Protein AF-A0AAV1ARE5-F1 (afdb_monomer_lite)

Foldseek 3Di:
DDDPVVVVCVVVVVVVVVVVVV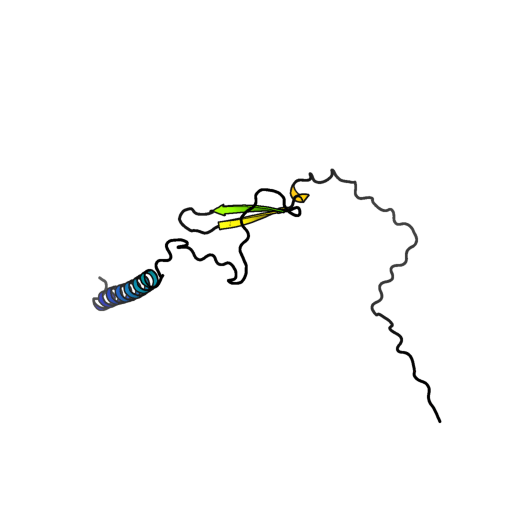CVVVVPPPPVPAPADPPDDPPDDDDDQACDQDPQWHKDWDDPDPVHNDIDIDIDGNVVPDDDDPDPDPPPPDPDPDDDDDDDDDDDDDDDDDDDDD

Radius of gyration: 33.3 Å; chains: 1; bounding box: 52×75×88 Å

Sequence (118 aa):
MPSVAVKLYSVFFKFLLKHRLQNRIQAQPDNNSNSFGITSRPEESVANSNPSFTDGVATKDIHIDPFTSLSIRIFLPQSALSPPEPHSKPKQQAPEPGSVRRSSYGPPFRGRAAPREE

pLDDT: mean 70.53, std 18.22, range [42.03, 95.44]

InterPro domains:
  IPR029058 Alpha/Beta hydrolase fold [G3DSA:3.40.50.1820] (4-100)

Structure (mmCIF, N/CA/C/O backbone):
data_AF-A0AAV1ARE5-F1
#
_entry.id   AF-A0AAV1ARE5-F1
#
loop_
_atom_site.group_PDB
_atom_site.id
_atom_site.type_symbol
_atom_site.label_atom_id
_atom_site.label_alt_id
_atom_site.label_comp_id
_atom_site.label_asym_id
_atom_site.label_entity_id
_atom_site.label_seq_id
_atom_site.pdbx_PDB_ins_code
_atom_site.Cartn_x
_atom_site.Cartn_y
_atom_site.Cartn_z
_atom_site.occupancy
_atom_site.B_iso_or_equiv
_atom_site.auth_seq_id
_atom_site.auth_comp_id
_atom_site.auth_asym_id
_atom_site.auth_atom_id
_atom_site.pdbx_PDB_model_num
ATOM 1 N N . MET A 1 1 ? 36.988 7.096 -28.132 1.00 80.81 1 MET A N 1
ATOM 2 C CA . MET A 1 1 ? 35.602 6.857 -28.602 1.00 80.81 1 MET A CA 1
ATOM 3 C C . MET A 1 1 ? 35.248 5.394 -28.366 1.00 80.81 1 MET A C 1
ATOM 5 O O . MET A 1 1 ? 36.131 4.568 -28.564 1.00 80.81 1 MET A O 1
ATOM 9 N N . PRO A 1 2 ? 34.030 5.052 -27.908 1.00 73.88 2 PRO A N 1
ATOM 10 C CA . PRO A 1 2 ? 33.663 3.660 -27.647 1.00 73.88 2 PRO A CA 1
ATOM 11 C C . PRO A 1 2 ? 33.755 2.825 -28.928 1.00 73.88 2 PRO A C 1
ATOM 13 O O . PRO A 1 2 ? 33.324 3.271 -29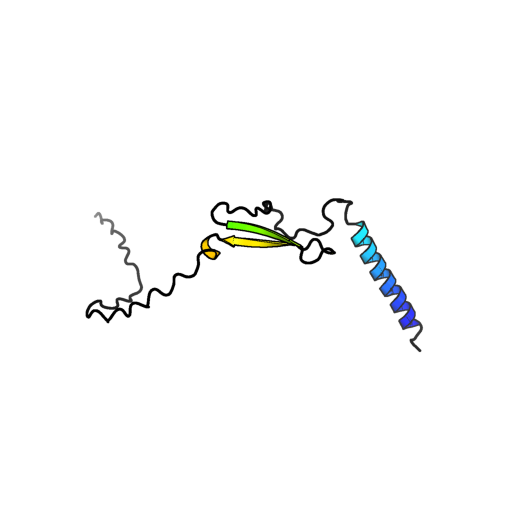.995 1.00 73.88 2 PRO A O 1
ATOM 16 N N . SER A 1 3 ? 34.321 1.623 -28.804 1.00 88.06 3 SER A N 1
ATOM 17 C CA . SER A 1 3 ? 34.525 0.704 -29.926 1.00 88.06 3 SER A CA 1
ATOM 18 C C . SER A 1 3 ? 33.195 0.279 -30.559 1.00 88.06 3 SER A C 1
ATOM 20 O O . SER A 1 3 ? 32.163 0.199 -29.887 1.00 88.06 3 SER A O 1
ATOM 22 N N . VAL A 1 4 ? 33.223 -0.022 -31.860 1.00 90.00 4 VAL A N 1
ATOM 23 C CA . VAL A 1 4 ? 32.063 -0.494 -32.636 1.00 90.00 4 VAL A CA 1
ATOM 24 C C . VAL A 1 4 ? 31.414 -1.714 -31.975 1.00 90.00 4 VAL A C 1
ATOM 26 O O . VAL A 1 4 ? 30.192 -1.764 -31.863 1.00 90.00 4 VAL A O 1
ATOM 29 N N . ALA A 1 5 ? 32.214 -2.635 -31.432 1.00 87.69 5 ALA A N 1
ATOM 30 C CA . ALA A 1 5 ? 31.715 -3.806 -30.710 1.00 87.69 5 ALA A CA 1
ATOM 31 C C . ALA A 1 5 ? 30.870 -3.427 -29.479 1.00 87.69 5 ALA A C 1
ATOM 33 O O . ALA A 1 5 ? 29.807 -3.998 -29.248 1.00 87.69 5 ALA A O 1
ATOM 34 N N . VAL A 1 6 ? 31.292 -2.404 -28.726 1.00 90.19 6 VAL A N 1
ATOM 35 C CA . VAL A 1 6 ? 30.565 -1.909 -27.544 1.00 90.19 6 VAL A CA 1
ATOM 36 C C . VAL A 1 6 ? 29.237 -1.270 -27.952 1.00 90.19 6 VAL A C 1
ATOM 38 O O . VAL A 1 6 ? 28.228 -1.437 -27.262 1.00 90.19 6 VAL A O 1
ATOM 41 N N . LYS A 1 7 ? 29.201 -0.579 -29.099 1.00 91.00 7 LYS A N 1
ATOM 42 C CA . LYS A 1 7 ? 27.960 -0.017 -29.655 1.00 91.00 7 LYS A CA 1
ATOM 43 C C . LYS A 1 7 ? 26.985 -1.114 -30.079 1.00 91.00 7 LYS A C 1
ATOM 45 O O . LYS A 1 7 ? 25.814 -1.040 -29.714 1.00 91.00 7 LYS A O 1
ATOM 50 N N . LEU A 1 8 ? 27.464 -2.138 -30.785 1.00 92.50 8 LEU A N 1
ATOM 51 C CA . LEU A 1 8 ? 26.637 -3.269 -31.215 1.00 92.50 8 LEU A CA 1
ATOM 52 C C . LEU A 1 8 ? 26.074 -4.037 -30.018 1.00 92.50 8 LEU A C 1
ATOM 54 O O . LEU A 1 8 ? 24.869 -4.278 -29.966 1.00 92.50 8 LEU A O 1
ATOM 58 N N . TYR A 1 9 ? 26.907 -4.320 -29.013 1.00 91.75 9 TYR A N 1
ATOM 59 C CA . TYR A 1 9 ? 26.459 -4.951 -27.773 1.00 91.75 9 TYR A CA 1
ATOM 60 C C . TYR A 1 9 ? 25.394 -4.111 -27.060 1.00 91.75 9 TYR A C 1
ATOM 62 O O . TYR A 1 9 ? 24.372 -4.636 -26.628 1.00 91.75 9 TYR A O 1
ATOM 70 N N . SER A 1 10 ? 25.589 -2.791 -26.994 1.00 91.88 10 SER A N 1
ATOM 71 C CA . SER A 1 10 ? 24.641 -1.883 -26.341 1.00 91.88 10 SER A CA 1
ATOM 72 C C . SER A 1 10 ? 23.281 -1.858 -27.039 1.00 91.88 10 SER A C 1
ATOM 74 O O . SER A 1 10 ? 22.248 -1.855 -26.370 1.00 91.88 10 SER A O 1
ATOM 76 N N . VAL A 1 11 ? 23.262 -1.837 -28.376 1.00 94.06 11 VAL A N 1
ATOM 77 C CA . VAL A 1 11 ? 22.019 -1.866 -29.164 1.00 94.06 11 VAL A CA 1
ATOM 78 C C . VAL A 1 11 ? 21.332 -3.223 -29.028 1.00 94.06 11 VAL A C 1
ATOM 80 O O . VAL A 1 11 ? 20.130 -3.266 -28.771 1.00 94.06 11 VAL A O 1
ATOM 83 N N . PHE A 1 12 ? 22.087 -4.319 -29.117 1.00 94.00 12 PHE A N 1
ATOM 84 C CA . PHE A 1 12 ? 21.564 -5.677 -28.975 1.00 94.00 12 PHE A CA 1
ATOM 85 C C . PHE A 1 12 ? 20.978 -5.928 -27.579 1.00 94.00 12 PHE A C 1
ATOM 87 O O . PHE A 1 12 ? 19.842 -6.380 -27.451 1.00 94.00 12 PHE A O 1
ATOM 94 N N . PHE A 1 13 ? 21.701 -5.550 -26.523 1.00 92.81 13 PHE A N 1
ATOM 95 C CA . PHE A 1 13 ? 21.228 -5.657 -25.145 1.00 92.81 13 PHE A CA 1
ATOM 96 C C . PHE A 1 13 ? 19.955 -4.836 -24.915 1.00 92.81 13 PHE A C 1
ATOM 98 O O . PHE A 1 13 ? 18.979 -5.348 -24.364 1.00 92.81 13 PHE A O 1
ATOM 105 N N . LYS A 1 14 ? 19.926 -3.581 -25.386 1.00 93.81 14 LYS A N 1
ATOM 106 C CA . LYS A 1 14 ? 18.730 -2.729 -25.297 1.00 93.81 14 LYS A CA 1
ATOM 107 C C . LYS A 1 14 ? 17.554 -3.325 -26.063 1.00 93.81 14 LYS A C 1
ATOM 109 O O . LYS A 1 14 ? 16.429 -3.251 -25.580 1.00 93.81 14 LYS A O 1
ATOM 114 N N . PHE A 1 15 ? 17.802 -3.929 -27.222 1.00 95.44 15 PHE A N 1
ATOM 115 C CA . PHE A 1 15 ? 16.767 -4.584 -28.012 1.00 95.44 15 PHE A CA 1
ATOM 116 C C . PHE A 1 15 ? 16.179 -5.800 -27.286 1.00 95.44 15 PHE A C 1
ATOM 118 O O . PHE A 1 15 ? 14.961 -5.886 -27.144 1.00 95.44 15 PHE A O 1
ATOM 125 N N . LEU A 1 16 ? 17.022 -6.683 -26.741 1.00 93.25 16 LEU A N 1
ATOM 126 C CA . LEU A 1 16 ? 16.571 -7.834 -25.952 1.00 93.25 16 LEU A CA 1
ATOM 127 C C . LEU A 1 16 ? 15.810 -7.407 -24.693 1.00 93.25 16 LEU A C 1
ATOM 129 O O . LEU A 1 16 ? 14.770 -7.984 -24.372 1.00 93.25 16 LEU A O 1
ATOM 133 N N . LEU A 1 17 ? 16.298 -6.380 -23.994 1.00 90.50 17 LEU A N 1
ATOM 134 C CA . LEU A 1 17 ? 15.640 -5.852 -22.802 1.00 90.50 17 LEU A CA 1
ATOM 135 C C . LEU A 1 17 ? 14.276 -5.241 -23.146 1.00 90.50 17 LEU A C 1
ATOM 137 O O . LEU A 1 17 ? 13.289 -5.544 -22.476 1.00 90.50 17 LEU A O 1
ATOM 141 N N . LYS A 1 18 ? 14.203 -4.450 -24.224 1.00 91.19 18 LYS A N 1
ATOM 142 C CA . LYS A 1 18 ? 12.950 -3.883 -24.736 1.00 91.19 18 LYS A CA 1
ATOM 143 C C . LYS A 1 18 ? 11.965 -4.987 -25.114 1.00 91.19 18 LYS A C 1
ATOM 145 O O . LYS A 1 18 ? 10.817 -4.923 -24.692 1.00 91.19 18 LYS A O 1
ATOM 150 N N . HIS A 1 19 ? 12.412 -6.007 -25.845 1.00 89.75 19 HIS A N 1
ATOM 151 C CA . HIS A 1 19 ? 11.569 -7.127 -26.259 1.00 89.75 19 HIS A CA 1
ATOM 152 C C . HIS A 1 19 ? 10.991 -7.877 -25.051 1.00 89.75 19 HIS A C 1
ATOM 154 O O . HIS A 1 19 ? 9.789 -8.116 -24.980 1.00 89.75 19 HIS A O 1
ATOM 160 N N . ARG A 1 20 ? 11.823 -8.189 -24.047 1.00 86.81 20 ARG A N 1
ATOM 161 C CA . ARG A 1 20 ? 11.359 -8.842 -22.811 1.00 86.81 20 ARG A CA 1
ATOM 162 C C . ARG A 1 20 ? 10.367 -7.979 -22.034 1.00 86.81 20 ARG A C 1
ATOM 164 O O . ARG A 1 20 ? 9.404 -8.516 -21.492 1.00 86.81 20 ARG A O 1
ATOM 171 N N . LEU A 1 21 ? 10.602 -6.668 -21.973 1.00 83.62 21 LEU A N 1
ATOM 172 C CA . LEU A 1 21 ? 9.722 -5.735 -21.273 1.00 83.62 21 LEU A CA 1
ATOM 173 C C . LEU A 1 21 ? 8.370 -5.605 -21.981 1.00 83.62 21 LEU A C 1
ATOM 175 O O . LEU A 1 21 ? 7.335 -5.721 -21.336 1.00 83.62 21 LEU A O 1
ATOM 179 N N . GLN A 1 22 ? 8.377 -5.435 -23.303 1.00 82.25 22 GLN A N 1
ATOM 180 C CA . GLN A 1 22 ? 7.159 -5.356 -24.109 1.00 82.25 22 GLN A CA 1
ATOM 181 C C . GLN A 1 22 ? 6.338 -6.641 -24.017 1.00 82.25 22 GLN A C 1
ATOM 183 O O . GLN A 1 22 ? 5.137 -6.566 -23.784 1.00 82.25 22 GLN A O 1
ATOM 188 N N . ASN A 1 23 ? 6.986 -7.806 -24.098 1.00 77.38 23 ASN A N 1
ATOM 189 C CA . ASN A 1 23 ? 6.297 -9.088 -23.984 1.00 77.38 23 ASN A CA 1
ATOM 190 C C . ASN A 1 23 ? 5.662 -9.280 -22.597 1.00 77.38 23 ASN A C 1
ATOM 192 O O . ASN A 1 23 ? 4.578 -9.833 -22.490 1.00 77.38 23 ASN A O 1
ATOM 196 N N . ARG A 1 24 ? 6.296 -8.787 -21.523 1.00 68.44 24 ARG A N 1
ATOM 197 C CA . ARG A 1 24 ? 5.704 -8.804 -20.174 1.00 68.44 24 ARG A CA 1
ATOM 198 C C . ARG A 1 24 ? 4.495 -7.875 -20.055 1.00 68.44 24 ARG A C 1
ATOM 200 O O . ARG A 1 24 ? 3.528 -8.250 -19.407 1.00 68.44 24 ARG A O 1
ATOM 207 N N . ILE A 1 25 ? 4.566 -6.681 -20.643 1.00 69.50 25 ILE A N 1
ATOM 208 C CA . ILE A 1 25 ? 3.468 -5.705 -20.604 1.00 69.50 25 ILE A CA 1
ATOM 209 C C . ILE A 1 25 ? 2.274 -6.217 -21.419 1.00 69.50 25 ILE A C 1
ATOM 211 O O . ILE A 1 25 ? 1.148 -6.121 -20.959 1.00 69.50 25 ILE A O 1
ATOM 215 N N . GLN A 1 26 ? 2.516 -6.810 -22.590 1.00 67.06 26 GLN A N 1
ATOM 216 C CA . GLN A 1 26 ? 1.460 -7.373 -23.442 1.00 67.06 26 GLN A CA 1
ATOM 217 C C . GLN A 1 26 ? 0.917 -8.717 -22.936 1.00 67.06 26 GLN A C 1
ATOM 219 O O . GLN A 1 26 ? -0.208 -9.074 -23.256 1.00 67.06 26 GLN A O 1
ATOM 224 N N . ALA A 1 27 ? 1.694 -9.468 -22.148 1.00 60.47 27 ALA A N 1
ATOM 225 C CA . ALA A 1 27 ? 1.232 -10.694 -21.500 1.00 60.47 27 ALA A CA 1
ATOM 226 C C . ALA A 1 27 ? 0.421 -10.439 -20.219 1.00 60.47 27 ALA A C 1
ATOM 228 O O . ALA A 1 27 ? -0.043 -11.405 -19.612 1.00 60.47 27 ALA A O 1
ATOM 229 N N . GLN A 1 28 ? 0.238 -9.182 -19.789 1.00 55.44 28 GLN A N 1
ATOM 230 C CA . GLN A 1 28 ? -0.883 -8.889 -18.907 1.00 55.44 28 GLN A CA 1
ATOM 231 C C . GLN A 1 28 ? -2.155 -9.003 -19.749 1.00 55.44 28 GLN A C 1
ATOM 233 O O . GLN A 1 28 ? -2.326 -8.197 -20.661 1.00 55.44 28 GLN A O 1
ATOM 238 N N . PRO A 1 29 ? -3.044 -9.977 -19.478 1.00 53.03 29 PRO A N 1
ATOM 239 C CA . PRO A 1 29 ? -4.369 -9.926 -20.068 1.00 53.03 29 PRO A CA 1
ATOM 240 C C . PRO A 1 29 ? -5.007 -8.601 -19.658 1.00 53.03 29 PRO A C 1
ATOM 242 O O . PRO A 1 29 ? -4.772 -8.136 -18.538 1.00 53.03 29 PRO A O 1
ATOM 245 N N . ASP A 1 30 ? -5.793 -8.030 -20.568 1.00 49.25 30 ASP A N 1
ATOM 246 C CA . ASP A 1 30 ? -6.600 -6.821 -20.414 1.00 49.25 30 ASP A CA 1
ATOM 247 C C . ASP A 1 30 ? -7.614 -6.959 -19.261 1.00 49.25 30 ASP A C 1
ATOM 249 O O . ASP A 1 30 ? -8.828 -6.947 -19.445 1.00 49.25 30 ASP A O 1
ATOM 253 N N . ASN A 1 31 ? -7.132 -7.096 -18.030 1.00 47.94 31 ASN A N 1
ATOM 254 C CA . ASN A 1 31 ? -7.920 -6.959 -16.822 1.00 47.94 31 ASN A CA 1
ATOM 255 C C . ASN A 1 31 ? -7.902 -5.482 -16.466 1.00 47.94 31 ASN A C 1
ATOM 257 O O . ASN A 1 31 ? -7.167 -5.008 -15.597 1.00 47.94 31 ASN A O 1
ATOM 261 N N . ASN A 1 32 ? -8.750 -4.772 -17.202 1.00 48.72 32 ASN A N 1
ATOM 262 C CA . ASN A 1 32 ? -9.146 -3.384 -17.042 1.00 48.72 32 ASN A CA 1
ATOM 263 C C . ASN A 1 32 ? -9.858 -3.118 -15.694 1.00 48.72 32 ASN A C 1
ATOM 265 O O . ASN A 1 32 ? -10.908 -2.485 -15.644 1.00 48.72 32 ASN A O 1
ATOM 269 N N . SER A 1 33 ? -9.320 -3.624 -14.585 1.00 51.34 33 SER A N 1
ATOM 270 C CA . SER A 1 33 ? -9.821 -3.308 -13.248 1.00 51.34 33 SER A CA 1
ATOM 271 C C . SER A 1 33 ? -8.763 -3.282 -12.152 1.00 51.34 33 SER A C 1
ATOM 273 O O . SER A 1 33 ? -9.015 -2.614 -11.164 1.00 51.34 33 SER A O 1
ATOM 275 N N . ASN A 1 34 ? -7.580 -3.898 -12.296 1.00 52.25 34 ASN A N 1
ATOM 276 C CA . ASN A 1 34 ? -6.548 -3.855 -11.247 1.00 52.25 34 ASN A CA 1
ATOM 277 C C . ASN A 1 34 ? -5.135 -4.009 -11.843 1.00 52.25 34 ASN A C 1
ATOM 279 O O . ASN A 1 34 ? -4.540 -5.083 -11.807 1.00 52.25 34 ASN A O 1
ATOM 283 N N . SER A 1 35 ? -4.576 -2.922 -12.391 1.00 54.19 35 SER A N 1
ATOM 284 C CA . SER A 1 35 ? -3.217 -2.886 -12.979 1.00 54.19 35 SER A CA 1
ATOM 285 C C . SER A 1 35 ? -2.081 -3.003 -11.947 1.00 54.19 35 SER A C 1
ATOM 287 O O . SER A 1 35 ? -0.903 -2.888 -12.280 1.00 54.19 35 SER A O 1
ATOM 289 N N . PHE A 1 36 ? -2.416 -3.237 -10.688 1.00 49.97 36 PHE A N 1
ATOM 290 C CA . PHE A 1 36 ? -1.474 -3.336 -9.594 1.00 49.97 36 PHE A CA 1
ATOM 291 C C . PHE A 1 36 ? -1.848 -4.569 -8.796 1.00 49.97 36 PHE A C 1
ATOM 293 O O . PHE A 1 36 ? -2.944 -4.663 -8.245 1.00 49.97 36 PHE A O 1
ATOM 300 N N . GLY A 1 37 ? -0.946 -5.546 -8.815 1.00 51.62 37 GLY A N 1
ATOM 301 C CA . GLY A 1 37 ? -1.127 -6.809 -8.125 1.00 51.62 37 GLY A CA 1
ATOM 302 C C . GLY A 1 37 ? -1.384 -6.557 -6.648 1.00 51.62 37 GLY A C 1
ATOM 303 O O . GLY A 1 37 ? -0.472 -6.194 -5.909 1.00 51.62 37 GLY A O 1
ATOM 304 N N . ILE A 1 38 ? -2.627 -6.764 -6.229 1.00 50.91 38 ILE A N 1
ATOM 305 C CA . ILE A 1 38 ? -2.972 -6.946 -4.828 1.00 50.91 38 ILE A CA 1
ATOM 306 C C . ILE A 1 38 ? -2.179 -8.176 -4.379 1.00 50.91 38 ILE A C 1
ATOM 308 O O . ILE A 1 38 ? -2.498 -9.299 -4.760 1.00 50.91 38 ILE A O 1
ATOM 312 N N . THR A 1 39 ? -1.107 -7.985 -3.611 1.00 57.66 39 THR A N 1
ATOM 313 C CA . THR A 1 39 ? -0.376 -9.092 -2.980 1.00 57.66 39 THR A CA 1
ATOM 314 C C . THR A 1 39 ? -1.077 -9.496 -1.679 1.00 57.66 39 THR A C 1
ATOM 316 O O . THR A 1 39 ? -0.458 -9.535 -0.618 1.00 57.66 39 THR A O 1
ATOM 319 N N . SER A 1 40 ? -2.388 -9.734 -1.712 1.00 56.56 40 SER A N 1
ATOM 320 C CA . SER A 1 40 ? -3.033 -10.512 -0.652 1.00 56.56 40 SER A CA 1
ATOM 321 C C . SER A 1 40 ? -2.792 -11.990 -0.952 1.00 56.56 40 SER A C 1
ATOM 323 O O . SER A 1 40 ? -2.529 -12.370 -2.098 1.00 56.56 40 SER A O 1
ATOM 325 N N . ARG A 1 41 ? -2.829 -12.855 0.066 1.00 57.62 41 ARG A N 1
ATOM 326 C CA . ARG A 1 41 ? -2.829 -14.298 -0.200 1.00 57.62 41 ARG A CA 1
ATOM 327 C C . ARG A 1 41 ? -4.041 -14.605 -1.101 1.00 57.62 41 ARG A C 1
ATOM 329 O O . ARG A 1 41 ? -5.113 -14.083 -0.809 1.00 57.62 41 ARG A O 1
ATOM 336 N N . PRO A 1 42 ? -3.905 -15.422 -2.162 1.00 54.00 42 PRO A N 1
ATOM 337 C CA . PRO A 1 42 ? -5.008 -15.711 -3.088 1.00 54.00 42 PRO A CA 1
ATOM 338 C C . PRO A 1 42 ? -6.278 -16.234 -2.401 1.00 54.00 42 PRO A C 1
ATOM 340 O O . PRO A 1 42 ? -7.379 -15.991 -2.874 1.00 54.00 42 PRO A O 1
ATOM 343 N N . GLU A 1 43 ? -6.108 -16.906 -1.261 1.00 51.28 43 GLU A N 1
ATOM 344 C CA . GLU A 1 43 ? -7.184 -17.505 -0.464 1.00 51.28 43 GLU A CA 1
ATOM 345 C C . GLU A 1 43 ? -7.794 -16.550 0.578 1.00 51.28 43 GLU A C 1
ATOM 347 O O . GLU A 1 43 ? -8.718 -16.919 1.301 1.00 51.28 43 GLU A O 1
ATOM 352 N N . GLU A 1 44 ? -7.265 -15.333 0.719 1.00 52.00 44 GLU A N 1
ATOM 353 C CA . GLU A 1 44 ? -7.711 -14.380 1.731 1.00 52.00 44 GLU A CA 1
ATOM 354 C C . GLU A 1 44 ? -8.650 -13.355 1.093 1.00 52.00 44 GLU A C 1
ATOM 356 O O . GLU A 1 44 ? -8.223 -12.422 0.410 1.00 52.00 44 GLU A O 1
ATOM 361 N N . SER A 1 45 ? -9.955 -13.548 1.311 1.00 54.28 45 SER A N 1
ATOM 362 C CA . SER A 1 45 ? -10.981 -12.572 0.946 1.00 54.28 45 SER A CA 1
ATOM 363 C C . SER A 1 45 ? -10.685 -11.254 1.660 1.00 54.28 45 SER A C 1
ATOM 365 O O . SER A 1 45 ? -10.893 -11.125 2.867 1.00 54.28 45 SER A O 1
ATOM 367 N N . VAL A 1 46 ? -10.199 -10.265 0.913 1.00 64.12 46 VAL A N 1
ATOM 368 C CA . VAL A 1 46 ? -9.918 -8.929 1.437 1.00 64.12 46 VAL A CA 1
ATOM 369 C C . VAL A 1 46 ? -11.250 -8.285 1.823 1.00 64.12 46 VAL A C 1
ATOM 371 O O . VAL A 1 46 ? -12.007 -7.845 0.964 1.00 64.12 46 VAL A O 1
ATOM 374 N N . ALA A 1 47 ? -11.554 -8.241 3.122 1.00 69.62 47 ALA A N 1
ATOM 375 C CA . ALA A 1 47 ? -12.720 -7.517 3.626 1.00 69.62 47 ALA A CA 1
ATOM 376 C C . ALA A 1 47 ? -12.635 -6.030 3.231 1.00 69.62 47 ALA A C 1
ATOM 378 O O . ALA A 1 47 ? -11.537 -5.479 3.127 1.00 69.62 47 ALA A O 1
ATOM 379 N N . ASN A 1 48 ? -13.766 -5.361 3.012 1.00 77.81 48 ASN A N 1
ATOM 380 C CA . ASN A 1 48 ? -13.759 -3.933 2.683 1.00 77.81 48 ASN A CA 1
ATOM 381 C C . ASN A 1 48 ? -13.259 -3.098 3.873 1.00 77.81 48 ASN A C 1
ATOM 383 O O . ASN A 1 48 ? -13.508 -3.445 5.028 1.00 77.81 48 ASN A O 1
ATOM 387 N N . SER A 1 49 ? -12.587 -1.976 3.594 1.00 84.19 49 SER A N 1
ATOM 388 C CA . SER A 1 49 ? -12.277 -0.984 4.628 1.00 84.19 49 SER A CA 1
ATOM 389 C C . SER A 1 49 ? -13.570 -0.499 5.288 1.00 84.19 49 SER A C 1
ATOM 391 O O . SER A 1 49 ? -14.523 -0.111 4.612 1.00 84.19 49 SER A O 1
ATOM 393 N N . ASN A 1 50 ? -13.585 -0.515 6.619 1.00 89.44 50 ASN A N 1
ATOM 394 C CA . ASN A 1 50 ? -14.710 -0.097 7.441 1.00 89.44 50 ASN A CA 1
ATOM 395 C C . ASN A 1 50 ? -14.241 0.919 8.495 1.00 89.44 50 ASN A C 1
ATOM 397 O O . ASN A 1 50 ? -13.670 0.516 9.509 1.00 89.44 50 ASN A O 1
ATOM 401 N N . PRO A 1 51 ? -14.492 2.224 8.300 1.00 87.81 51 PRO A N 1
ATOM 402 C CA . PRO A 1 51 ? -14.077 3.248 9.254 1.00 87.81 51 PRO A CA 1
ATOM 403 C C . PRO A 1 51 ? -14.900 3.246 10.555 1.00 87.81 51 PRO A C 1
ATOM 405 O O . PRO A 1 51 ? -14.581 4.009 11.464 1.00 87.81 51 PRO A O 1
ATOM 408 N N . SER A 1 52 ? -15.945 2.419 10.659 1.00 91.19 52 SER A N 1
ATOM 409 C CA . SER A 1 52 ? -16.693 2.204 11.899 1.00 91.19 52 SER A CA 1
ATOM 410 C C . SER A 1 52 ? -16.047 1.106 12.748 1.00 91.19 52 SER A C 1
ATOM 412 O O . SER A 1 52 ? -15.501 0.144 12.212 1.00 91.19 52 SER A O 1
ATOM 414 N N . PHE A 1 53 ? -16.143 1.217 14.075 1.00 90.94 53 PHE A N 1
ATOM 415 C CA . PHE A 1 53 ? -15.691 0.161 14.981 1.00 90.94 53 PHE A CA 1
ATOM 416 C C . PHE A 1 53 ? -16.665 -1.018 14.934 1.00 90.94 53 PHE A C 1
ATOM 418 O O . PHE A 1 53 ? -17.781 -0.940 15.448 1.00 90.94 53 PHE A O 1
ATOM 425 N N . THR A 1 54 ? -16.224 -2.121 14.340 1.00 90.81 54 THR A N 1
ATOM 426 C CA . THR A 1 54 ? -16.903 -3.422 14.381 1.00 90.81 54 THR A CA 1
ATOM 427 C C . THR A 1 54 ? -16.011 -4.397 15.132 1.00 90.81 54 THR A C 1
ATOM 429 O O . THR A 1 54 ? -14.807 -4.424 14.888 1.00 90.81 54 THR A O 1
ATOM 432 N N . ASP A 1 55 ? -16.565 -5.131 16.099 1.00 90.19 55 ASP A N 1
ATOM 433 C CA . ASP A 1 55 ? -15.803 -6.004 17.009 1.00 90.19 55 ASP A CA 1
ATOM 434 C C . ASP A 1 55 ? -14.629 -5.295 17.718 1.00 90.19 55 ASP A C 1
ATOM 436 O O . ASP A 1 55 ? -13.589 -5.880 18.011 1.00 90.19 55 ASP A O 1
ATOM 440 N N . GLY A 1 56 ? -14.786 -3.994 17.990 1.00 91.06 56 GLY A N 1
ATOM 441 C CA . GLY A 1 56 ? -13.778 -3.181 18.672 1.00 91.06 56 GLY A CA 1
ATOM 442 C C . GLY A 1 56 ? -12.590 -2.756 17.803 1.00 91.06 56 GLY A C 1
ATOM 443 O O . GLY A 1 56 ? -11.628 -2.215 18.350 1.00 91.06 56 GLY A O 1
ATOM 444 N N . VAL A 1 57 ? -12.631 -2.945 16.478 1.00 93.25 57 VAL A N 1
ATOM 445 C CA . VAL A 1 57 ? -11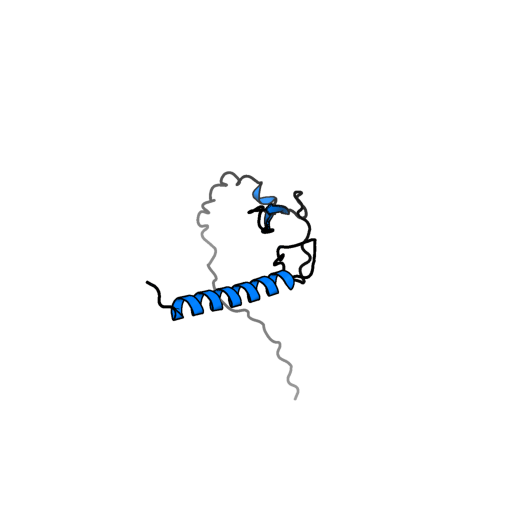.585 -2.485 15.545 1.00 93.25 57 VAL A CA 1
ATOM 446 C C . VAL A 1 57 ? -12.204 -1.727 14.367 1.00 93.25 57 VAL A C 1
ATOM 448 O O . VAL A 1 57 ? -13.157 -2.189 13.746 1.00 93.25 57 VAL A O 1
ATOM 451 N N . ALA A 1 58 ? -11.652 -0.558 14.045 1.00 93.31 58 ALA A N 1
ATOM 452 C CA . ALA A 1 58 ? -11.952 0.192 12.827 1.00 93.31 58 ALA A CA 1
ATOM 453 C C . ALA A 1 58 ? -10.816 0.010 11.810 1.00 93.31 58 ALA A C 1
ATOM 455 O O . ALA A 1 58 ? -9.646 -0.102 12.184 1.00 93.31 58 ALA A O 1
ATOM 456 N N . THR A 1 59 ? -11.137 -0.008 10.518 1.00 93.38 59 THR A N 1
ATOM 457 C CA . THR A 1 59 ? -10.168 -0.245 9.439 1.00 93.38 59 THR A CA 1
ATOM 458 C C . THR A 1 59 ? -10.215 0.831 8.364 1.00 93.38 59 THR A C 1
ATOM 460 O O . THR A 1 59 ? -11.281 1.221 7.885 1.00 93.38 59 THR A O 1
ATOM 463 N N . LYS A 1 60 ? -9.043 1.308 7.940 1.00 92.38 60 LYS A N 1
ATOM 464 C CA . LYS A 1 60 ? -8.934 2.331 6.894 1.00 92.38 60 LYS A CA 1
ATOM 465 C C . LYS A 1 60 ? -7.830 2.005 5.899 1.00 92.38 60 LYS A C 1
ATOM 467 O O . LYS A 1 60 ? -6.699 1.755 6.313 1.00 92.38 60 LYS A O 1
ATOM 472 N N . ASP A 1 61 ? -8.159 2.087 4.613 1.00 88.25 61 ASP A N 1
ATOM 473 C CA . ASP A 1 61 ? -7.191 1.988 3.520 1.00 88.25 61 ASP A CA 1
ATOM 474 C C . ASP A 1 61 ? -6.608 3.367 3.175 1.00 88.25 61 ASP A C 1
ATOM 476 O O . ASP A 1 61 ? -7.320 4.374 3.118 1.00 88.25 61 ASP A O 1
ATOM 480 N N . ILE A 1 62 ? -5.292 3.418 2.971 1.00 88.94 62 ILE A N 1
ATOM 481 C CA . ILE A 1 62 ? -4.541 4.620 2.598 1.00 88.94 62 ILE A CA 1
ATOM 482 C C . ILE A 1 62 ? -3.706 4.312 1.361 1.00 88.94 62 ILE A C 1
ATOM 484 O O . ILE A 1 62 ? -2.836 3.443 1.399 1.00 88.94 62 ILE A O 1
ATOM 488 N N . HIS A 1 63 ? -3.934 5.062 0.286 1.00 87.81 63 HIS A N 1
ATOM 489 C CA . HIS A 1 63 ? -3.091 5.041 -0.908 1.00 87.81 63 HIS A CA 1
ATOM 490 C C . HIS A 1 63 ? -1.856 5.911 -0.665 1.00 87.81 63 HIS A C 1
ATOM 492 O O . HIS A 1 63 ? -1.985 7.122 -0.488 1.00 87.81 63 HIS A O 1
ATOM 498 N N . ILE A 1 64 ? -0.670 5.298 -0.608 1.00 85.88 64 ILE A N 1
ATOM 499 C CA . ILE A 1 64 ? 0.577 6.030 -0.313 1.00 85.88 64 ILE A CA 1
ATOM 500 C C . ILE A 1 64 ? 1.064 6.800 -1.539 1.00 85.88 64 ILE A C 1
ATOM 502 O O . ILE A 1 64 ? 1.632 7.881 -1.421 1.00 85.88 64 ILE A O 1
ATOM 506 N N . ASP A 1 65 ? 0.850 6.232 -2.717 1.00 78.44 65 ASP A N 1
ATOM 507 C CA . ASP A 1 65 ? 1.327 6.781 -3.973 1.00 78.44 65 ASP A CA 1
ATOM 508 C C . ASP A 1 65 ? 0.208 6.657 -5.013 1.00 78.44 65 ASP A C 1
ATOM 510 O O . ASP A 1 65 ? -0.189 5.545 -5.324 1.00 78.44 65 ASP A O 1
ATOM 514 N N . PRO A 1 66 ? -0.328 7.760 -5.561 1.00 75.31 66 PRO A N 1
ATOM 515 C CA . PRO A 1 66 ? -1.400 7.719 -6.558 1.00 75.31 66 PRO A CA 1
ATOM 516 C C . PRO A 1 66 ? -1.007 7.029 -7.870 1.00 75.31 66 PRO A C 1
ATOM 518 O O . PRO A 1 66 ? -1.884 6.622 -8.633 1.00 75.31 66 PRO A O 1
ATOM 521 N N . PHE A 1 67 ? 0.295 6.920 -8.152 1.00 76.75 67 PHE A N 1
ATOM 522 C CA . PHE A 1 67 ? 0.813 6.278 -9.359 1.00 7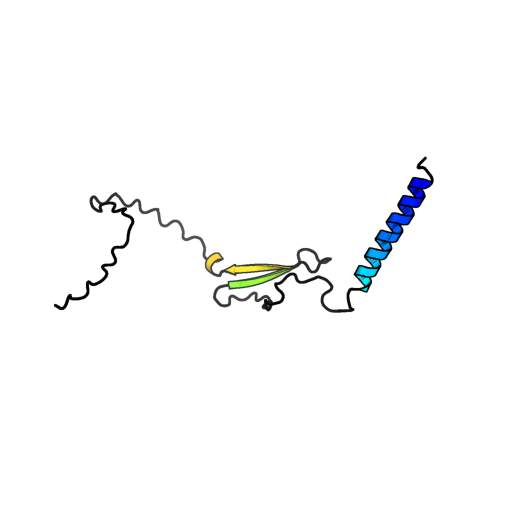6.75 67 PHE A CA 1
ATOM 523 C C . PHE A 1 67 ? 1.054 4.778 -9.175 1.00 76.75 67 PHE A C 1
ATOM 525 O O . PHE A 1 67 ? 1.396 4.101 -10.145 1.00 76.75 67 PHE A O 1
ATOM 532 N N . THR A 1 68 ? 0.848 4.245 -7.965 1.00 68.38 68 THR A N 1
ATOM 533 C CA . THR A 1 68 ? 0.851 2.809 -7.691 1.00 68.38 68 THR A CA 1
ATOM 534 C C . THR A 1 68 ? -0.439 2.408 -6.972 1.00 68.38 68 THR A C 1
ATOM 536 O O . THR A 1 68 ? -0.866 3.101 -6.065 1.00 68.38 68 THR A O 1
ATOM 539 N N . SER A 1 69 ? -1.110 1.285 -7.267 1.00 71.00 69 SER A N 1
ATOM 540 C CA . SER A 1 69 ? -2.185 0.822 -6.346 1.00 71.00 69 SER A CA 1
ATOM 541 C C . SER A 1 69 ? -1.628 0.185 -5.072 1.00 71.00 69 SER A C 1
ATOM 543 O O . SER A 1 69 ? -2.154 -0.806 -4.573 1.00 71.00 69 SER A O 1
ATOM 545 N N . LEU A 1 70 ? -0.553 0.754 -4.531 1.00 78.81 70 LEU A N 1
ATOM 546 C CA . LEU A 1 70 ? -0.062 0.428 -3.210 1.00 78.81 70 LEU A CA 1
ATOM 547 C C . LEU A 1 70 ? -0.975 1.089 -2.171 1.00 78.81 70 LEU A C 1
ATOM 549 O O . LEU A 1 70 ? -0.990 2.313 -2.012 1.00 78.81 70 LEU A O 1
ATOM 553 N N . SER A 1 71 ? -1.721 0.264 -1.445 1.00 82.56 71 SER A N 1
ATOM 554 C CA . SER A 1 71 ? -2.553 0.691 -0.322 1.00 82.56 71 SER A CA 1
ATOM 555 C C . SER A 1 71 ? -2.114 0.014 0.972 1.00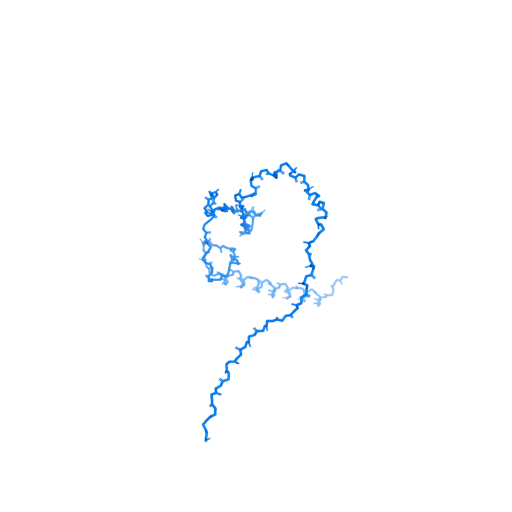 82.56 71 SER A C 1
ATOM 557 O O . SER A 1 71 ? -1.921 -1.201 1.002 1.00 82.56 71 SER A O 1
ATOM 559 N N . ILE A 1 72 ? -2.011 0.782 2.056 1.00 85.19 72 ILE A N 1
ATOM 560 C CA . ILE A 1 72 ? -1.856 0.250 3.414 1.00 85.19 72 ILE A CA 1
ATOM 561 C C . ILE A 1 72 ? -3.221 0.202 4.077 1.00 85.19 72 ILE A C 1
ATOM 563 O O . ILE A 1 72 ? -3.946 1.195 4.062 1.00 85.19 72 ILE A O 1
ATOM 567 N N . ARG A 1 73 ? -3.519 -0.917 4.735 1.00 88.88 73 ARG A N 1
ATOM 568 C CA . ARG A 1 73 ? -4.661 -1.037 5.636 1.00 88.88 73 ARG A CA 1
ATOM 569 C C . ARG A 1 73 ? -4.221 -0.858 7.078 1.00 88.88 73 ARG A C 1
ATOM 571 O O . ARG A 1 73 ? -3.394 -1.620 7.575 1.00 88.88 73 ARG A O 1
ATOM 578 N N . ILE A 1 74 ? -4.790 0.132 7.751 1.00 90.50 74 ILE A N 1
ATOM 579 C CA . ILE A 1 74 ? -4.572 0.366 9.178 1.00 90.50 74 ILE A CA 1
ATOM 580 C C . ILE A 1 74 ? -5.736 -0.235 9.957 1.00 90.50 74 ILE A C 1
ATOM 582 O O . ILE A 1 74 ? -6.893 -0.053 9.582 1.00 90.50 74 ILE A O 1
ATOM 586 N N . PHE A 1 75 ? -5.414 -0.907 11.060 1.00 92.94 75 PHE A N 1
ATOM 587 C CA . PHE A 1 75 ? -6.366 -1.423 12.036 1.00 92.94 75 PHE A CA 1
ATOM 588 C C . PHE A 1 75 ? -6.224 -0.606 13.316 1.00 92.94 75 PHE A C 1
ATOM 590 O O . PHE A 1 75 ? -5.169 -0.613 13.950 1.00 92.94 75 PHE A O 1
ATOM 597 N N . LEU A 1 76 ? -7.275 0.122 13.677 1.00 93.88 76 LEU A N 1
ATOM 598 C CA . LEU A 1 76 ? -7.325 0.943 14.876 1.00 93.88 76 LEU A CA 1
ATOM 599 C C . LEU A 1 76 ? -8.230 0.257 15.908 1.00 93.88 76 LEU A C 1
ATOM 601 O O . LEU A 1 76 ? -9.444 0.223 15.702 1.00 93.88 76 LEU A O 1
ATOM 605 N N . PRO A 1 77 ? -7.687 -0.289 17.008 1.00 94.00 77 PRO A N 1
ATOM 606 C CA . PRO A 1 77 ? -8.509 -0.834 18.078 1.00 94.00 77 PRO A CA 1
ATOM 607 C C . PRO A 1 77 ? -9.159 0.289 18.894 1.00 94.00 77 PRO A C 1
ATOM 609 O O . PRO A 1 77 ? -8.560 1.338 19.130 1.00 94.00 77 PRO A O 1
ATOM 612 N N . GLN A 1 78 ? -10.372 0.050 19.384 1.00 92.00 78 GLN A N 1
ATOM 613 C CA . GLN A 1 78 ? -11.141 1.000 20.192 1.00 92.00 78 GLN A CA 1
ATOM 614 C C . GLN A 1 78 ? -10.428 1.360 21.506 1.00 92.00 78 GLN A C 1
ATOM 616 O O . GLN A 1 78 ? -10.546 2.484 21.990 1.00 92.00 78 GLN A O 1
ATOM 621 N N . SER A 1 79 ? -9.627 0.440 22.050 1.00 90.44 79 SER A N 1
ATOM 622 C CA . SER A 1 79 ? -8.799 0.670 23.239 1.00 90.44 79 SER A CA 1
ATOM 623 C C . SER A 1 79 ? -7.678 1.692 23.027 1.00 90.44 79 SER A C 1
ATOM 625 O O . SER A 1 79 ? -7.200 2.270 23.995 1.00 90.44 79 SER A O 1
ATOM 627 N N . ALA A 1 80 ? -7.267 1.975 21.787 1.00 88.50 80 ALA A N 1
ATOM 628 C CA . ALA A 1 80 ? -6.268 3.013 21.522 1.00 88.50 80 ALA A CA 1
ATOM 629 C C . ALA A 1 80 ? -6.814 4.439 21.730 1.00 88.50 80 ALA A C 1
ATOM 631 O O . ALA A 1 80 ? -6.033 5.385 21.786 1.00 88.50 80 ALA A O 1
ATOM 632 N N . LEU A 1 81 ? -8.140 4.603 21.828 1.00 86.38 81 LEU A N 1
ATOM 633 C CA . LEU A 1 81 ? -8.788 5.900 22.035 1.00 86.38 81 LEU A CA 1
ATOM 634 C C . LEU A 1 81 ? -8.977 6.258 23.512 1.00 86.38 81 LEU A C 1
ATOM 636 O O . LEU A 1 81 ? -9.239 7.421 23.821 1.00 86.38 81 LEU A O 1
ATOM 640 N N . SER A 1 82 ? -8.874 5.290 24.428 1.00 85.19 82 SER A N 1
ATOM 641 C CA . SER A 1 82 ? -8.943 5.599 25.854 1.00 85.19 82 SER A CA 1
ATOM 642 C C . SER A 1 82 ? -7.669 6.333 26.276 1.00 85.19 82 SER A C 1
ATOM 644 O O . SER A 1 82 ? -6.575 5.831 25.999 1.00 85.19 82 SER A O 1
ATOM 646 N N . PRO A 1 83 ? -7.775 7.487 26.961 1.00 80.56 83 PRO A N 1
ATOM 647 C CA . PRO A 1 83 ? -6.619 8.125 27.568 1.00 80.56 83 PRO A CA 1
ATOM 648 C C . PRO A 1 83 ? -5.910 7.119 28.481 1.00 80.56 83 PRO A C 1
ATOM 650 O O . PRO A 1 83 ? -6.600 6.356 29.165 1.00 80.56 83 PRO A O 1
ATOM 653 N N . PRO A 1 84 ? -4.566 7.107 28.531 1.00 74.19 84 PRO A N 1
ATOM 654 C CA . PRO A 1 84 ? -3.878 6.356 29.566 1.00 74.19 84 PRO A CA 1
ATOM 655 C C . PRO A 1 84 ? -4.427 6.830 30.911 1.00 74.19 84 PRO A C 1
ATOM 657 O O . PRO A 1 84 ? -4.427 8.034 31.185 1.00 74.19 84 PRO A O 1
ATOM 660 N N . GLU A 1 85 ? -4.956 5.903 31.714 1.00 71.06 85 GLU A N 1
ATOM 661 C CA . GLU A 1 85 ? -5.440 6.236 33.050 1.00 71.06 85 GLU A CA 1
ATOM 662 C C . GLU A 1 85 ? -4.333 7.020 33.771 1.00 71.06 85 GLU A C 1
ATOM 664 O O . GLU A 1 85 ? -3.176 6.580 33.758 1.00 71.06 85 GLU A O 1
ATOM 669 N N . PRO A 1 86 ? -4.635 8.195 34.356 1.00 67.50 86 PRO A N 1
ATOM 670 C CA . PRO A 1 86 ? -3.642 8.983 35.062 1.00 67.50 86 PRO A CA 1
ATOM 671 C C . PRO A 1 86 ? -3.123 8.150 36.226 1.00 67.50 86 PRO A C 1
ATOM 673 O O . PRO A 1 86 ? -3.807 7.992 37.230 1.00 67.50 86 PRO A O 1
ATOM 676 N N . HIS A 1 87 ? -1.932 7.582 36.029 1.00 56.38 87 HIS A N 1
ATOM 677 C CA . HIS A 1 87 ? -1.095 6.880 36.989 1.00 56.38 87 HIS A CA 1
ATOM 678 C C . HIS A 1 87 ? -1.810 6.532 38.297 1.00 56.38 87 HIS A C 1
ATOM 680 O O . HIS A 1 87 ? -1.656 7.213 39.316 1.00 56.38 87 HIS A O 1
ATOM 686 N N . SER A 1 88 ? -2.525 5.406 38.293 1.00 54.19 88 SER A N 1
ATOM 687 C CA . SER A 1 88 ? -2.626 4.592 39.496 1.00 54.19 88 SER A CA 1
ATOM 688 C C . SER A 1 88 ? -1.194 4.391 39.973 1.00 54.19 88 SER A C 1
ATOM 690 O O . SER A 1 88 ? -0.423 3.666 39.343 1.00 54.19 88 SER A O 1
ATOM 692 N N . LYS A 1 89 ? -0.808 5.145 41.010 1.00 54.28 89 LYS A N 1
ATOM 693 C CA . LYS A 1 89 ? 0.504 5.080 41.655 1.00 54.28 89 LYS A CA 1
ATOM 694 C C . LYS A 1 89 ? 0.921 3.611 41.713 1.00 54.28 89 LYS A C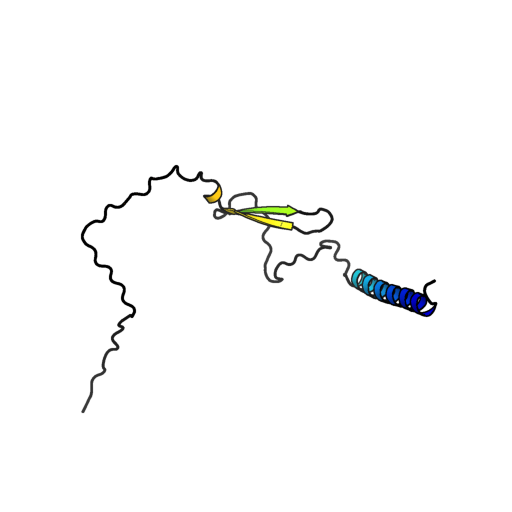 1
ATOM 696 O O . LYS A 1 89 ? 0.066 2.793 42.073 1.00 54.28 89 LYS A O 1
ATOM 701 N N . PRO A 1 90 ? 2.177 3.248 41.401 1.00 46.16 90 PRO A N 1
ATOM 702 C CA . PRO A 1 90 ? 2.624 1.901 41.693 1.00 46.16 90 PRO A CA 1
ATOM 703 C C . PRO A 1 90 ? 2.357 1.699 43.181 1.00 46.16 90 PRO A C 1
ATOM 705 O O . PRO A 1 90 ? 2.944 2.388 44.018 1.00 46.16 90 PRO A O 1
ATOM 708 N N . LYS A 1 91 ? 1.398 0.827 43.518 1.00 49.62 91 LYS A N 1
ATOM 709 C CA . LYS A 1 91 ? 1.292 0.301 44.871 1.00 49.62 91 LYS A CA 1
ATOM 710 C C . LYS A 1 91 ? 2.636 -0.373 45.082 1.00 49.62 91 LYS A C 1
ATOM 712 O O . LYS A 1 91 ? 2.854 -1.481 44.602 1.00 49.62 91 LYS A O 1
ATOM 717 N N . GLN A 1 92 ? 3.550 0.333 45.741 1.00 48.78 92 GLN A N 1
ATOM 718 C CA . GLN A 1 92 ? 4.608 -0.289 46.504 1.00 48.78 92 GLN A CA 1
ATOM 719 C C . GLN A 1 92 ? 3.862 -1.189 47.482 1.00 48.78 92 GLN A C 1
ATOM 721 O O . GLN A 1 92 ? 3.390 -0.744 48.526 1.00 48.78 92 GLN A O 1
ATOM 726 N N . GLN A 1 93 ? 3.623 -2.432 47.070 1.00 47.50 93 GLN A N 1
ATOM 727 C CA . GLN A 1 93 ? 3.323 -3.491 48.004 1.00 47.50 93 GLN A CA 1
ATOM 728 C C . GLN A 1 93 ? 4.546 -3.523 48.909 1.00 47.50 93 GLN A C 1
ATOM 730 O O . GLN A 1 93 ? 5.628 -3.946 48.500 1.00 47.50 93 GLN A O 1
ATOM 735 N N . ALA A 1 94 ? 4.382 -2.971 50.110 1.00 47.91 94 ALA A N 1
ATOM 736 C CA . ALA A 1 94 ? 5.239 -3.311 51.222 1.00 47.91 94 ALA A CA 1
ATOM 737 C C . ALA A 1 94 ? 5.346 -4.847 51.244 1.00 47.91 94 ALA A C 1
ATOM 739 O O . ALA A 1 94 ? 4.337 -5.519 51.000 1.00 47.91 94 ALA A O 1
ATOM 740 N N . PRO A 1 95 ? 6.540 -5.418 51.449 1.00 46.75 95 PRO A N 1
ATOM 741 C CA . PRO A 1 95 ? 6.669 -6.860 51.528 1.00 46.75 95 PRO A CA 1
ATOM 742 C C . PRO A 1 95 ? 5.883 -7.343 52.751 1.00 46.75 95 PRO A C 1
ATOM 744 O O . PRO A 1 95 ? 6.329 -7.193 53.885 1.00 46.75 95 PRO A O 1
ATOM 747 N N . GLU A 1 96 ? 4.701 -7.907 52.510 1.00 51.66 96 GLU A N 1
ATOM 748 C CA . GLU A 1 96 ? 4.006 -8.761 53.469 1.00 51.66 96 GLU A CA 1
ATOM 749 C C . GLU A 1 96 ? 4.965 -9.903 53.857 1.00 51.66 96 GLU A C 1
ATOM 751 O O . GLU A 1 96 ? 5.472 -10.610 52.971 1.00 51.66 96 GLU A O 1
ATOM 756 N N . PRO A 1 97 ? 5.272 -10.102 55.151 1.00 49.16 97 PRO A N 1
ATOM 757 C CA . PRO A 1 97 ? 6.162 -11.163 55.579 1.00 49.16 97 PRO A CA 1
ATOM 758 C C . PRO A 1 97 ? 5.386 -12.480 55.571 1.00 49.16 97 PRO A C 1
ATOM 760 O O . PRO A 1 97 ? 4.826 -12.891 56.581 1.00 49.16 97 PRO A O 1
ATOM 763 N N . GLY A 1 98 ? 5.353 -13.163 54.429 1.00 53.94 98 GLY A N 1
ATOM 764 C CA . GLY A 1 98 ? 4.865 -14.541 54.398 1.00 53.94 98 GLY A CA 1
ATOM 765 C C . GLY A 1 98 ? 4.200 -14.963 53.104 1.00 53.94 98 GLY A C 1
ATOM 766 O O . GLY A 1 98 ? 2.996 -15.165 53.060 1.00 53.94 98 GLY A O 1
ATOM 767 N N . SER A 1 99 ? 4.987 -15.211 52.062 1.00 46.34 99 SER A N 1
ATOM 768 C CA . SER A 1 99 ? 4.601 -16.217 51.072 1.00 46.34 99 SER A CA 1
ATOM 769 C C . SER A 1 99 ? 5.846 -16.730 50.368 1.00 46.34 99 SER A C 1
ATOM 771 O O . SER A 1 99 ? 6.455 -16.066 49.531 1.00 46.34 99 SER A O 1
ATOM 773 N N . VAL A 1 100 ? 6.240 -17.929 50.778 1.00 51.22 100 VAL A N 1
ATOM 774 C CA . VAL A 1 100 ? 7.370 -18.704 50.281 1.00 51.22 100 VAL A CA 1
ATOM 775 C C . VAL A 1 100 ? 7.320 -18.793 48.753 1.00 51.22 100 VAL A C 1
ATOM 777 O O . VAL A 1 100 ? 6.391 -19.353 48.174 1.00 51.22 100 VAL A O 1
ATOM 780 N N . ARG A 1 101 ? 8.366 -18.274 48.096 1.00 52.84 101 ARG A N 1
ATOM 781 C CA . ARG A 1 101 ? 8.710 -18.596 46.704 1.00 52.84 101 ARG A CA 1
ATOM 782 C C . ARG A 1 101 ? 8.751 -20.117 46.550 1.00 52.84 101 ARG A C 1
ATOM 784 O O . ARG A 1 101 ? 9.703 -20.744 47.009 1.00 52.84 101 ARG A O 1
ATOM 791 N N . ARG A 1 102 ? 7.782 -20.711 45.853 1.00 48.34 102 ARG A N 1
ATOM 792 C CA . ARG A 1 102 ? 7.893 -22.095 45.376 1.00 48.34 102 ARG A CA 1
ATOM 793 C C . ARG A 1 102 ? 8.032 -22.105 43.859 1.00 48.34 102 ARG A C 1
ATOM 795 O O . ARG A 1 102 ? 7.062 -22.232 43.125 1.00 48.34 102 ARG A O 1
ATOM 802 N N . SER A 1 103 ? 9.275 -21.943 43.411 1.00 50.03 103 SER A N 1
ATOM 803 C CA . SER A 1 103 ? 9.709 -22.464 42.117 1.00 50.03 103 SER A CA 1
ATOM 804 C C . SER A 1 103 ? 9.960 -23.962 42.286 1.00 50.03 103 SER A C 1
ATOM 806 O O . SER A 1 103 ? 10.787 -24.345 43.112 1.00 50.03 103 SER A O 1
ATOM 808 N N . SER A 1 104 ? 9.255 -24.805 41.535 1.00 50.50 104 SER A N 1
ATOM 809 C CA . SER A 1 104 ? 9.702 -26.172 41.253 1.00 50.50 104 SER A CA 1
ATOM 810 C C . SER A 1 104 ? 8.965 -26.720 40.035 1.00 50.50 104 SER A C 1
ATOM 812 O O . SER A 1 104 ? 7.748 -26.892 40.058 1.00 50.50 104 SER A O 1
ATOM 814 N N . TYR A 1 105 ? 9.741 -26.978 38.986 1.00 48.94 105 TYR A N 1
ATOM 815 C CA . TYR A 1 105 ? 9.397 -27.758 37.804 1.00 48.94 105 TYR A CA 1
ATOM 816 C C . TYR A 1 105 ? 8.738 -29.109 38.151 1.00 48.94 105 TYR A C 1
ATOM 818 O O . TYR A 1 105 ? 9.170 -29.782 39.085 1.00 48.94 105 TYR A O 1
ATOM 826 N N . GLY A 1 106 ? 7.781 -29.537 37.316 1.00 51.78 106 GLY A N 1
ATOM 827 C CA . GLY A 1 106 ? 7.371 -30.940 37.150 1.00 51.78 106 GLY A CA 1
ATOM 828 C C . GLY A 1 106 ? 5.925 -31.262 37.568 1.00 51.78 106 GLY A C 1
ATOM 829 O O . GLY A 1 106 ? 5.566 -31.030 38.721 1.00 51.78 106 GLY A O 1
ATOM 830 N N . PRO A 1 107 ? 5.084 -31.837 36.682 1.00 57.09 107 PRO A N 1
ATOM 831 C CA . PRO A 1 107 ? 3.780 -32.359 37.078 1.00 57.09 107 PRO A CA 1
ATOM 832 C C . PRO A 1 107 ? 3.921 -33.806 37.592 1.00 57.09 107 PRO A C 1
ATOM 834 O O . PRO A 1 107 ? 4.586 -34.613 36.940 1.00 57.09 107 PRO A O 1
ATOM 837 N N . PRO A 1 108 ? 3.278 -34.203 38.705 1.00 46.97 108 PRO A N 1
ATOM 838 C CA . PRO A 1 108 ? 3.145 -35.608 39.051 1.00 46.97 108 PRO A CA 1
ATOM 839 C C . PRO A 1 108 ? 1.789 -36.118 38.547 1.00 46.97 108 PRO A C 1
ATOM 841 O O . PRO A 1 108 ? 0.754 -35.815 39.136 1.00 46.97 108 PRO A O 1
ATOM 844 N N . PHE A 1 109 ? 1.775 -36.930 37.488 1.00 46.31 109 PHE A N 1
ATOM 845 C CA . PHE A 1 109 ? 0.612 -37.766 37.175 1.00 46.31 109 PHE A CA 1
ATOM 846 C C . PHE A 1 109 ? 0.896 -39.215 37.579 1.00 46.31 109 PHE A C 1
ATOM 848 O O . PHE A 1 109 ? 1.701 -39.915 36.970 1.00 46.31 109 PHE A O 1
ATOM 855 N N . ARG A 1 110 ? 0.226 -39.644 38.658 1.00 42.38 110 ARG A N 1
ATOM 856 C CA . ARG A 1 110 ? 0.139 -41.033 39.125 1.00 42.38 110 ARG A CA 1
ATOM 857 C C . ARG A 1 110 ? -0.630 -41.871 38.099 1.00 42.38 110 ARG A C 1
ATOM 859 O O . ARG A 1 110 ? -1.843 -41.723 37.973 1.00 42.38 110 ARG A O 1
ATOM 866 N N . GLY A 1 111 ? 0.065 -42.787 37.429 1.00 42.03 111 GLY A N 1
ATOM 867 C CA . GLY A 1 111 ? -0.532 -43.929 36.739 1.00 42.03 111 GLY A CA 1
ATOM 868 C C . GLY A 1 111 ? -0.894 -45.033 37.738 1.00 42.03 111 GLY A C 1
ATOM 869 O O . GLY A 1 111 ? -0.096 -45.410 38.591 1.00 42.03 111 GLY A O 1
ATOM 870 N N . ARG A 1 112 ? -2.135 -45.496 37.644 1.00 43.62 112 ARG A N 1
ATOM 871 C CA . ARG A 1 112 ? -2.822 -46.503 38.461 1.00 43.62 112 ARG A CA 1
ATOM 872 C C . ARG A 1 112 ? -2.222 -47.898 38.210 1.00 43.62 112 ARG A C 1
ATOM 874 O O . ARG A 1 112 ? -2.187 -48.333 37.066 1.00 43.62 112 ARG A O 1
ATOM 881 N N . ALA A 1 113 ? -1.763 -48.591 39.254 1.00 46.84 113 ALA A N 1
ATOM 882 C CA . ALA A 1 113 ? -1.315 -49.983 39.155 1.00 46.84 113 ALA A CA 1
ATOM 883 C C . ALA A 1 113 ? -2.521 -50.937 39.013 1.00 46.84 113 ALA A C 1
ATOM 885 O O . ALA A 1 113 ? -3.513 -50.787 39.728 1.00 46.84 113 ALA A O 1
ATOM 886 N N . ALA A 1 114 ? -2.428 -51.885 38.078 1.00 55.69 114 ALA A N 1
ATOM 887 C CA . ALA A 1 114 ? -3.366 -52.992 37.872 1.00 55.69 114 ALA A CA 1
ATOM 888 C C . ALA A 1 114 ? -3.119 -54.127 38.894 1.00 55.69 114 ALA A C 1
ATOM 890 O O . ALA A 1 114 ? -1.998 -54.234 39.402 1.00 55.69 114 ALA A O 1
ATOM 891 N N . PRO A 1 115 ? -4.121 -54.970 39.212 1.00 58.25 115 PRO A N 1
ATOM 892 C CA . PRO A 1 115 ? -3.942 -56.072 40.150 1.00 58.25 115 PRO A CA 1
ATOM 893 C C . PRO A 1 115 ? -3.258 -57.268 39.468 1.00 58.25 115 PRO A C 1
ATOM 895 O O . PRO A 1 115 ? -3.468 -57.528 38.286 1.00 58.25 115 PRO A O 1
ATOM 898 N N . ARG A 1 116 ? -2.423 -57.981 40.231 1.00 53.28 116 ARG A N 1
ATOM 899 C CA . ARG A 1 116 ? -1.900 -59.310 39.887 1.00 53.28 116 ARG A CA 1
ATOM 900 C C . ARG A 1 116 ? -2.927 -60.363 40.310 1.00 53.28 116 ARG A C 1
ATOM 902 O O . ARG A 1 116 ? -3.314 -60.369 41.475 1.00 53.28 116 ARG A O 1
ATOM 909 N N . GLU A 1 117 ? -3.301 -61.238 39.386 1.00 52.50 117 GLU A N 1
ATOM 910 C CA . GLU A 1 117 ? -3.901 -62.544 39.669 1.00 52.50 117 GLU A CA 1
ATOM 911 C C . GLU A 1 117 ? -2.802 -63.611 39.543 1.00 52.50 117 GLU A C 1
ATOM 913 O O . GLU A 1 117 ? -2.119 -63.651 38.520 1.00 52.50 117 GLU A O 1
ATOM 918 N N . GLU A 1 118 ? -2.605 -64.400 40.601 1.00 51.75 118 GLU A N 1
ATOM 919 C CA . GLU A 1 118 ? -2.308 -65.847 40.596 1.00 51.75 118 GLU A CA 1
ATOM 920 C C . GLU A 1 118 ? -2.504 -66.402 42.014 1.00 51.75 118 GLU A C 1
ATOM 922 O O . GLU A 1 118 ? -1.989 -65.772 42.970 1.00 51.75 118 GLU A O 1
#

Organism: Vicia faba (NCBI:txid3906)

Secondary structure (DSSP, 8-state):
---HHHHHHHHHHHHHHHHHHHHHHHTS---TT-SS---S-TT---PPP--S-BTTEEEEEEES-TTS--EEEEEEEGGGGSPPPS----------S-------------PPPPPPP-